Protein AF-A0A7S2CXY5-F1 (afdb_monomer_lite)

Structure (mmCIF, N/CA/C/O backbone):
data_AF-A0A7S2CXY5-F1
#
_entry.id   AF-A0A7S2CXY5-F1
#
loop_
_atom_site.group_PDB
_atom_site.id
_atom_site.type_symbol
_atom_site.label_atom_id
_atom_site.label_alt_id
_atom_site.label_comp_id
_atom_site.label_asym_id
_atom_site.label_entity_id
_atom_site.label_seq_id
_atom_site.pdbx_PDB_ins_code
_atom_site.Cartn_x
_atom_site.Cartn_y
_atom_site.Cartn_z
_atom_site.occupancy
_atom_site.B_iso_or_equiv
_atom_site.auth_seq_id
_atom_site.auth_comp_id
_atom_site.auth_asym_id
_atom_site.auth_atom_id
_atom_site.pdbx_PDB_model_num
ATOM 1 N N . ALA A 1 1 ? 38.833 3.316 -3.564 1.00 34.59 1 ALA A N 1
ATOM 2 C CA . ALA A 1 1 ? 38.186 2.364 -4.489 1.00 34.59 1 ALA A CA 1
ATOM 3 C C . ALA A 1 1 ? 36.702 2.288 -4.147 1.00 34.59 1 ALA A C 1
ATOM 5 O O . ALA A 1 1 ? 36.372 1.870 -3.043 1.00 34.59 1 ALA A O 1
ATOM 6 N N . MET A 1 2 ? 35.816 2.765 -5.028 1.00 36.59 2 MET A N 1
ATOM 7 C CA . MET A 1 2 ? 34.372 2.572 -4.855 1.00 36.59 2 MET A CA 1
ATOM 8 C C . MET A 1 2 ? 34.099 1.070 -4.948 1.00 36.59 2 MET A C 1
ATOM 10 O O . MET A 1 2 ? 34.377 0.461 -5.980 1.00 36.59 2 MET A O 1
ATOM 14 N N . LYS A 1 3 ? 33.617 0.454 -3.862 1.00 41.34 3 LYS A N 1
ATOM 15 C CA . LYS A 1 3 ? 33.073 -0.905 -3.930 1.00 41.34 3 LYS A CA 1
ATOM 16 C C . LYS A 1 3 ? 31.969 -0.875 -4.983 1.00 41.34 3 LYS A C 1
ATOM 18 O O . LYS A 1 3 ? 31.034 -0.094 -4.834 1.00 41.34 3 LYS A O 1
ATOM 23 N N . GLN A 1 4 ? 32.086 -1.693 -6.028 1.00 45.81 4 GLN A N 1
ATOM 24 C CA . GLN A 1 4 ? 30.951 -2.000 -6.891 1.00 45.81 4 GLN A CA 1
ATOM 25 C C . GLN A 1 4 ? 29.841 -2.517 -5.973 1.00 45.81 4 GLN A C 1
ATOM 27 O O . GLN A 1 4 ? 29.941 -3.616 -5.427 1.00 45.81 4 GLN A O 1
ATOM 32 N N . GLN A 1 5 ? 28.835 -1.683 -5.712 1.00 59.44 5 GLN A N 1
ATOM 33 C CA . GLN A 1 5 ? 27.616 -2.145 -5.069 1.00 59.44 5 GLN A CA 1
ATOM 34 C C . GLN A 1 5 ? 27.043 -3.220 -5.984 1.00 59.44 5 GLN A C 1
ATOM 36 O O . GLN A 1 5 ? 26.845 -2.980 -7.175 1.00 59.44 5 GLN A O 1
ATOM 41 N N . ALA A 1 6 ? 26.866 -4.425 -5.441 1.00 71.75 6 ALA A N 1
ATOM 42 C CA . ALA A 1 6 ? 26.258 -5.517 -6.179 1.00 71.75 6 ALA A CA 1
ATOM 43 C C . ALA A 1 6 ? 24.919 -5.028 -6.741 1.00 71.75 6 ALA A C 1
ATOM 45 O O . ALA A 1 6 ? 24.090 -4.509 -5.992 1.00 71.75 6 ALA A O 1
ATOM 46 N N . VAL A 1 7 ? 24.742 -5.149 -8.059 1.00 77.81 7 VAL A N 1
ATOM 47 C CA . V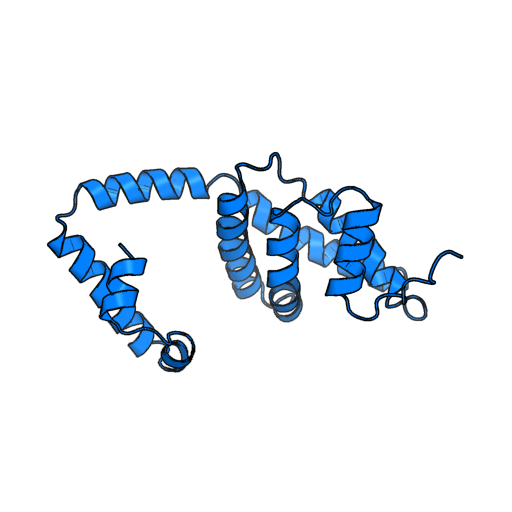AL A 1 7 ? 23.508 -4.730 -8.728 1.00 77.81 7 VAL A CA 1
ATOM 48 C C . VAL A 1 7 ? 22.342 -5.502 -8.098 1.00 77.81 7 VAL A C 1
ATOM 50 O O . VAL A 1 7 ? 22.412 -6.738 -8.052 1.00 77.81 7 VAL A O 1
ATOM 53 N N . PRO A 1 8 ? 21.299 -4.815 -7.592 1.00 89.00 8 PRO A N 1
ATOM 54 C CA . PRO A 1 8 ? 20.139 -5.474 -7.007 1.00 89.00 8 PRO A CA 1
ATOM 55 C C . PRO A 1 8 ? 19.505 -6.471 -7.983 1.00 89.00 8 PRO A C 1
ATOM 57 O O . PRO A 1 8 ? 19.441 -6.218 -9.183 1.00 89.00 8 PRO A O 1
ATOM 60 N N . LYS A 1 9 ? 19.030 -7.613 -7.474 1.00 89.31 9 LYS A N 1
ATOM 61 C CA . LYS A 1 9 ? 18.422 -8.675 -8.304 1.00 89.31 9 LYS A CA 1
ATOM 62 C C . LYS A 1 9 ? 16.953 -8.942 -7.995 1.00 89.31 9 LYS A C 1
ATOM 64 O O . LYS A 1 9 ? 16.301 -9.663 -8.740 1.00 89.31 9 LYS A O 1
ATOM 69 N N . THR A 1 10 ? 16.435 -8.383 -6.905 1.00 93.50 10 THR A N 1
ATOM 70 C CA . THR A 1 10 ? 15.021 -8.490 -6.540 1.00 93.50 10 THR A CA 1
ATOM 71 C C . THR A 1 10 ? 14.316 -7.167 -6.813 1.00 93.50 10 THR A C 1
ATOM 73 O O . THR A 1 10 ? 14.942 -6.104 -6.765 1.00 93.50 10 THR A O 1
ATOM 76 N N . TYR A 1 11 ? 13.003 -7.213 -7.069 1.00 94.25 11 TYR A N 1
ATOM 77 C CA . TYR A 1 11 ? 12.201 -5.995 -7.228 1.00 94.25 11 TYR A CA 1
ATOM 78 C C . TYR A 1 11 ? 12.308 -5.084 -6.003 1.00 94.25 11 TYR A C 1
ATOM 80 O O . TYR A 1 11 ? 12.544 -3.889 -6.151 1.00 94.25 11 TYR A O 1
ATOM 88 N N . ARG A 1 12 ? 12.219 -5.656 -4.796 1.00 94.44 12 ARG A N 1
ATOM 89 C CA . ARG A 1 12 ? 12.325 -4.912 -3.536 1.00 94.44 12 ARG A CA 1
ATOM 90 C C . ARG A 1 12 ? 13.643 -4.149 -3.431 1.00 94.44 12 ARG A C 1
ATOM 92 O O . ARG A 1 12 ? 13.621 -2.945 -3.182 1.00 94.44 12 ARG A O 1
ATOM 99 N N . ASP A 1 13 ? 14.763 -4.830 -3.649 1.00 94.12 13 ASP A N 1
ATOM 100 C CA . ASP A 1 13 ? 16.086 -4.219 -3.503 1.00 94.12 13 ASP A CA 1
ATOM 101 C C . ASP A 1 13 ? 16.328 -3.172 -4.598 1.00 94.12 13 ASP A C 1
ATOM 103 O O . ASP A 1 13 ? 16.853 -2.092 -4.326 1.00 94.12 13 ASP A O 1
ATOM 107 N N . MET A 1 14 ? 15.889 -3.450 -5.832 1.00 95.38 14 MET A N 1
ATOM 108 C CA . MET A 1 14 ? 16.013 -2.500 -6.938 1.00 95.38 14 MET A CA 1
ATOM 109 C C . MET A 1 14 ? 15.131 -1.266 -6.732 1.00 95.38 14 MET A C 1
ATOM 111 O O . MET A 1 14 ? 15.533 -0.148 -7.045 1.00 95.38 14 MET A O 1
ATOM 115 N N . PHE A 1 15 ? 13.920 -1.438 -6.202 1.00 95.88 15 PHE A N 1
ATOM 116 C CA . PHE A 1 15 ? 13.033 -0.334 -5.841 1.00 95.88 15 PHE A CA 1
ATOM 117 C C . PHE A 1 15 ? 13.654 0.553 -4.767 1.00 95.88 15 PHE A C 1
ATOM 119 O O . PHE A 1 15 ? 13.709 1.767 -4.934 1.00 95.88 15 PHE A O 1
ATOM 126 N N . GLN A 1 16 ? 14.172 -0.034 -3.689 1.00 94.50 16 GLN A N 1
ATOM 127 C CA . GLN A 1 16 ? 14.820 0.725 -2.617 1.00 94.50 16 GLN A CA 1
ATOM 128 C C . GLN A 1 16 ? 16.070 1.465 -3.104 1.00 94.50 16 GLN A C 1
ATOM 130 O O . GLN A 1 16 ? 16.298 2.612 -2.706 1.00 94.50 16 GLN A O 1
ATOM 135 N N . PHE A 1 17 ? 16.848 0.846 -3.995 1.00 93.50 17 PHE A N 1
ATOM 136 C CA . PHE A 1 17 ? 17.977 1.495 -4.653 1.00 93.50 17 PHE A CA 1
ATOM 137 C C . PHE A 1 17 ? 17.526 2.723 -5.459 1.00 93.50 17 PHE A C 1
ATOM 139 O O . PHE A 1 17 ? 17.996 3.828 -5.185 1.00 93.50 17 PHE A O 1
ATOM 146 N N . ASN A 1 18 ? 16.563 2.571 -6.376 1.00 94.56 18 ASN A N 1
ATOM 147 C CA . ASN A 1 18 ? 16.063 3.685 -7.191 1.00 94.56 18 ASN A CA 1
ATOM 148 C C . ASN A 1 18 ? 15.387 4.774 -6.352 1.00 94.56 18 ASN A C 1
ATOM 150 O O . ASN A 1 18 ? 15.649 5.954 -6.568 1.00 94.56 18 ASN A O 1
ATOM 154 N N . ALA A 1 19 ? 14.602 4.404 -5.339 1.00 94.44 19 ALA A N 1
ATOM 155 C CA . ALA A 1 19 ? 14.012 5.359 -4.407 1.00 94.44 19 ALA A CA 1
ATOM 156 C C . ALA A 1 19 ? 15.089 6.159 -3.666 1.00 94.44 19 ALA A C 1
ATOM 158 O O . ALA A 1 19 ? 14.952 7.365 -3.493 1.00 94.44 19 ALA A O 1
ATOM 159 N N . THR A 1 20 ? 16.190 5.526 -3.259 1.00 93.56 20 THR A N 1
ATOM 160 C CA . THR A 1 20 ? 17.308 6.231 -2.615 1.00 93.56 20 THR A CA 1
ATOM 161 C C . THR A 1 20 ? 17.997 7.189 -3.586 1.00 93.56 20 THR A C 1
ATOM 163 O O . THR A 1 20 ? 18.220 8.345 -3.232 1.00 93.56 20 THR A O 1
ATOM 166 N N . VAL A 1 21 ? 18.275 6.744 -4.816 1.00 91.62 21 VAL A N 1
ATOM 167 C CA . VAL A 1 21 ? 18.896 7.565 -5.873 1.00 91.62 21 VAL A CA 1
ATOM 168 C C . VAL A 1 21 ? 18.031 8.776 -6.238 1.00 91.62 21 VAL A C 1
ATOM 170 O O . VAL A 1 21 ? 18.560 9.866 -6.425 1.00 91.62 21 VAL A O 1
ATOM 173 N N . MET A 1 22 ? 16.707 8.614 -6.283 1.00 90.88 22 MET A N 1
ATOM 174 C CA . MET A 1 22 ? 15.753 9.691 -6.577 1.00 90.88 22 MET A CA 1
ATOM 175 C C . MET A 1 22 ? 15.442 10.595 -5.366 1.00 90.88 22 MET A C 1
ATOM 177 O O . MET A 1 22 ? 14.651 11.525 -5.484 1.00 90.88 22 MET A O 1
ATOM 181 N N . GLY A 1 23 ? 16.048 10.353 -4.196 1.00 90.69 23 GLY A N 1
ATOM 182 C CA . GLY A 1 23 ? 15.831 11.158 -2.984 1.00 90.69 23 GLY A CA 1
ATOM 183 C C . GLY A 1 23 ? 14.573 10.795 -2.182 1.00 90.69 23 GLY A C 1
ATOM 184 O O . GLY A 1 23 ? 14.194 11.505 -1.253 1.00 90.69 23 GLY A O 1
ATOM 185 N N . PHE A 1 24 ? 13.933 9.670 -2.493 1.00 90.75 24 PHE A N 1
ATOM 186 C CA . PHE A 1 24 ? 12.697 9.186 -1.876 1.00 90.75 24 PHE A CA 1
ATOM 187 C C . PHE A 1 24 ? 12.902 8.108 -0.801 1.00 90.75 24 PHE A C 1
ATOM 189 O O . PHE A 1 24 ? 11.938 7.680 -0.171 1.00 90.75 24 PHE A O 1
ATOM 196 N N . GLY A 1 25 ? 14.139 7.677 -0.537 1.00 82.94 25 GLY A N 1
ATOM 197 C CA . GLY A 1 25 ? 14.439 6.541 0.352 1.00 82.94 25 GLY A CA 1
ATOM 198 C C . GLY A 1 25 ? 13.938 6.661 1.803 1.00 82.94 25 GLY A C 1
ATOM 199 O O . GLY A 1 25 ? 13.899 5.665 2.519 1.00 82.94 25 GLY A O 1
ATOM 200 N N . LYS A 1 26 ? 13.532 7.859 2.248 1.00 86.69 26 LYS A N 1
ATOM 201 C CA . LYS A 1 26 ? 12.962 8.103 3.587 1.00 86.69 26 LYS A CA 1
ATOM 202 C C . LYS A 1 26 ? 11.428 8.132 3.621 1.00 86.69 26 LYS A C 1
ATOM 204 O O . LYS A 1 26 ? 10.863 8.257 4.703 1.00 86.69 26 LYS A O 1
ATOM 209 N N . ARG A 1 27 ? 10.746 8.031 2.475 1.00 89.69 27 ARG A N 1
ATOM 210 C CA . ARG A 1 27 ? 9.280 8.114 2.390 1.00 89.69 27 ARG A CA 1
ATOM 211 C C . ARG A 1 27 ? 8.653 6.800 2.856 1.00 89.69 27 ARG A C 1
ATOM 213 O O . ARG A 1 27 ? 8.610 5.833 2.096 1.00 89.69 27 ARG A O 1
ATOM 220 N N . LEU A 1 28 ? 8.154 6.747 4.095 1.00 91.44 28 LEU A N 1
ATOM 221 C CA . LEU A 1 28 ? 7.598 5.501 4.640 1.00 91.44 28 LEU A CA 1
ATOM 222 C C . LEU A 1 28 ? 6.378 4.997 3.868 1.00 91.44 28 LEU A C 1
ATOM 224 O O . LEU A 1 28 ? 6.251 3.791 3.681 1.00 91.44 28 LEU A O 1
ATOM 228 N N . TRP A 1 29 ? 5.537 5.889 3.341 1.00 92.81 29 TRP A N 1
ATOM 229 C CA . TRP A 1 29 ? 4.377 5.480 2.548 1.00 92.81 29 TRP A CA 1
ATOM 230 C C . TRP A 1 29 ? 4.780 4.647 1.318 1.00 92.81 29 TRP A C 1
ATOM 232 O O . TRP A 1 29 ? 4.102 3.680 0.990 1.00 92.81 29 TRP A O 1
ATOM 242 N N . MET A 1 30 ? 5.927 4.934 0.683 1.00 94.00 30 MET A N 1
ATOM 243 C CA . MET A 1 30 ? 6.422 4.135 -0.448 1.00 94.00 30 MET A CA 1
ATOM 244 C C . MET A 1 30 ? 6.813 2.722 -0.018 1.00 94.00 30 MET A C 1
ATOM 246 O O . MET A 1 30 ? 6.679 1.780 -0.798 1.00 94.00 30 MET A O 1
ATOM 250 N N . ARG A 1 31 ? 7.275 2.551 1.225 1.00 92.81 31 ARG A N 1
ATOM 251 C CA . ARG A 1 31 ? 7.550 1.230 1.794 1.00 92.81 31 ARG A CA 1
ATOM 252 C C . ARG A 1 31 ? 6.258 0.448 2.014 1.00 92.81 31 ARG A C 1
ATOM 254 O O . ARG A 1 31 ? 6.245 -0.739 1.716 1.00 92.81 31 ARG A O 1
ATOM 261 N N . GLU A 1 32 ? 5.187 1.096 2.465 1.00 94.31 32 GLU A N 1
ATOM 262 C CA . GLU A 1 32 ? 3.877 0.446 2.620 1.00 94.31 32 GLU A CA 1
ATOM 263 C C . GLU A 1 32 ? 3.320 -0.038 1.274 1.00 94.31 32 GLU A C 1
ATOM 265 O O . GLU A 1 32 ? 2.853 -1.177 1.164 1.00 94.31 32 GLU A O 1
ATOM 270 N N . VAL A 1 33 ? 3.463 0.776 0.220 1.00 95.06 33 VAL A N 1
ATOM 271 C CA . VAL A 1 33 ? 3.127 0.356 -1.150 1.00 95.06 33 VAL A CA 1
ATOM 272 C C . VAL A 1 33 ? 4.013 -0.819 -1.575 1.00 95.06 33 VAL A C 1
ATOM 274 O O . VAL A 1 33 ? 3.504 -1.815 -2.073 1.00 95.06 33 VAL A O 1
ATOM 277 N N . LEU A 1 34 ? 5.328 -0.759 -1.332 1.00 95.00 34 LEU A N 1
ATOM 278 C CA . LEU A 1 34 ? 6.269 -1.828 -1.689 1.00 95.00 34 LEU A CA 1
ATOM 279 C C . LEU A 1 34 ? 5.982 -3.159 -0.980 1.00 95.00 34 LEU A C 1
ATOM 281 O O . LEU A 1 34 ? 6.177 -4.216 -1.575 1.00 95.00 34 LEU A O 1
ATOM 285 N N . VAL A 1 35 ? 5.538 -3.121 0.278 1.00 92.94 35 VAL A N 1
ATOM 286 C CA . VAL A 1 35 ? 5.127 -4.316 1.030 1.00 92.94 35 VAL A CA 1
ATOM 287 C C . VAL A 1 35 ? 3.886 -4.951 0.406 1.00 92.94 35 VAL A C 1
ATOM 289 O O . VAL A 1 35 ? 3.821 -6.171 0.332 1.00 92.94 35 VAL A O 1
ATOM 292 N N . SER A 1 36 ? 2.948 -4.134 -0.072 1.00 93.06 36 SER A N 1
ATOM 293 C CA . SER A 1 36 ? 1.654 -4.586 -0.610 1.00 93.06 36 SER A CA 1
ATOM 294 C C . SER A 1 36 ? 1.694 -4.859 -2.123 1.00 93.06 36 SER A C 1
ATOM 296 O O . SER A 1 36 ? 0.735 -5.360 -2.701 1.00 93.06 36 SER A O 1
ATOM 298 N N . PHE A 1 37 ? 2.802 -4.524 -2.791 1.00 94.62 37 PHE A N 1
ATOM 299 C CA . PHE A 1 37 ? 2.902 -4.523 -4.252 1.00 94.62 37 PHE A CA 1
ATOM 300 C C . PHE A 1 37 ? 2.701 -5.902 -4.881 1.00 94.62 37 PHE A C 1
ATOM 302 O O . PHE A 1 37 ? 1.986 -6.029 -5.869 1.00 94.62 37 PHE A O 1
ATOM 309 N N . ASP A 1 38 ? 3.312 -6.931 -4.300 1.00 94.06 38 ASP A N 1
ATOM 310 C CA . ASP A 1 38 ? 3.219 -8.312 -4.786 1.00 94.06 38 ASP A CA 1
ATOM 311 C C . ASP A 1 38 ? 1.771 -8.832 -4.734 1.00 94.06 38 ASP A C 1
ATOM 313 O O . ASP A 1 38 ? 1.279 -9.408 -5.706 1.00 94.06 38 ASP A O 1
ATOM 317 N N . ASP A 1 39 ? 1.048 -8.534 -3.651 1.00 93.00 39 ASP A N 1
ATOM 318 C CA . ASP A 1 39 ? -0.360 -8.908 -3.498 1.00 93.00 39 ASP A CA 1
ATOM 319 C C . ASP A 1 39 ? -1.266 -8.134 -4.465 1.00 93.00 39 ASP A C 1
ATOM 321 O O . ASP A 1 39 ? -2.160 -8.725 -5.074 1.00 93.00 39 ASP A O 1
ATOM 325 N N . MET A 1 40 ? -0.995 -6.847 -4.709 1.00 94.56 40 MET A N 1
ATOM 326 C CA . MET A 1 40 ? -1.697 -6.085 -5.749 1.00 94.56 40 MET A CA 1
ATOM 327 C C . MET A 1 40 ? -1.466 -6.697 -7.138 1.00 94.56 40 MET A C 1
ATOM 329 O O . MET A 1 40 ? -2.420 -6.942 -7.873 1.00 94.56 40 MET A O 1
ATOM 333 N N . VAL A 1 41 ? -0.219 -7.010 -7.502 1.00 94.44 41 VAL A N 1
ATOM 334 C CA . VAL A 1 41 ? 0.106 -7.603 -8.812 1.00 94.44 41 VAL A CA 1
ATOM 335 C C . VAL A 1 41 ? -0.583 -8.956 -9.002 1.00 94.44 41 VAL A C 1
ATOM 337 O O . VAL A 1 41 ? -1.186 -9.183 -10.052 1.00 94.44 41 VAL A O 1
ATOM 340 N N . ARG A 1 42 ? -0.573 -9.832 -7.987 1.00 94.44 42 ARG A N 1
ATOM 341 C CA . ARG A 1 42 ? -1.283 -11.127 -8.032 1.00 94.44 42 ARG A CA 1
ATOM 342 C C . ARG A 1 42 ? -2.784 -10.978 -8.268 1.00 94.44 42 ARG A C 1
ATOM 344 O O . ARG A 1 42 ? -3.392 -11.854 -8.877 1.00 94.44 42 ARG A O 1
ATOM 351 N N . ASN A 1 43 ? -3.364 -9.873 -7.811 1.00 93.88 43 ASN A N 1
ATOM 352 C CA . ASN A 1 43 ? -4.792 -9.596 -7.897 1.00 93.88 43 ASN A CA 1
ATOM 353 C C . ASN A 1 43 ? -5.165 -8.614 -9.020 1.00 93.88 43 ASN A C 1
ATOM 355 O O . ASN A 1 43 ? -6.318 -8.201 -9.097 1.00 93.88 43 ASN A O 1
ATOM 359 N N . ALA A 1 44 ? -4.248 -8.278 -9.936 1.00 91.25 44 ALA A N 1
ATOM 360 C CA . ALA A 1 44 ? -4.495 -7.318 -11.020 1.00 91.25 44 ALA A CA 1
ATOM 361 C C . ALA A 1 44 ? -5.701 -7.670 -11.913 1.00 91.25 44 ALA A C 1
ATOM 363 O O . ALA A 1 44 ? -6.350 -6.779 -12.455 1.00 91.25 44 ALA A O 1
ATOM 364 N N . GLY A 1 45 ? -6.015 -8.963 -12.054 1.00 91.12 45 GLY A N 1
ATOM 365 C CA . GLY A 1 45 ? -7.177 -9.449 -12.807 1.00 91.12 45 GLY A CA 1
ATOM 366 C C . GLY A 1 45 ? -8.488 -9.520 -12.011 1.00 91.12 45 GLY A C 1
ATOM 367 O O . GLY A 1 45 ? -9.530 -9.803 -12.595 1.00 91.12 45 GLY A O 1
ATOM 368 N N . ASN A 1 46 ? -8.461 -9.286 -10.697 1.00 93.75 46 ASN A N 1
ATOM 369 C CA . ASN A 1 46 ? -9.627 -9.348 -9.818 1.00 93.75 46 ASN A CA 1
ATOM 370 C C . ASN A 1 46 ? -9.868 -7.968 -9.197 1.00 93.75 46 ASN A C 1
ATOM 372 O O . ASN A 1 46 ? -9.269 -7.620 -8.182 1.00 93.75 46 ASN A O 1
ATOM 376 N N . SER A 1 47 ? -10.760 -7.186 -9.805 1.00 89.19 47 SER A N 1
ATOM 377 C CA . SER A 1 47 ? -11.025 -5.802 -9.395 1.00 89.19 47 SER A CA 1
ATOM 378 C C . SER A 1 47 ? -11.524 -5.680 -7.955 1.00 89.19 47 SER A C 1
ATOM 380 O O . SER A 1 47 ? -11.101 -4.767 -7.254 1.00 89.19 47 SER A O 1
ATOM 382 N N . ALA A 1 48 ? -12.374 -6.605 -7.496 1.00 91.69 48 ALA A N 1
ATOM 383 C CA . ALA A 1 48 ? -12.870 -6.605 -6.122 1.00 91.69 48 ALA A CA 1
ATOM 384 C C . ALA A 1 48 ? -11.724 -6.826 -5.130 1.00 91.69 48 ALA A C 1
ATOM 386 O O . ALA A 1 48 ? -11.570 -6.065 -4.180 1.00 91.69 48 ALA A O 1
ATOM 387 N N . ARG A 1 49 ? -10.862 -7.814 -5.396 1.00 93.06 49 ARG A N 1
ATOM 388 C CA . ARG A 1 49 ? -9.720 -8.080 -4.521 1.00 93.06 49 ARG A CA 1
ATOM 389 C C . ARG A 1 49 ? -8.671 -6.969 -4.578 1.00 93.06 49 ARG A C 1
ATOM 391 O O . ARG A 1 49 ? -8.147 -6.583 -3.544 1.00 93.06 49 ARG A O 1
ATOM 398 N N . MET A 1 50 ? -8.395 -6.422 -5.760 1.00 90.94 50 MET A N 1
ATOM 399 C CA . MET A 1 50 ? -7.515 -5.261 -5.923 1.00 90.94 50 MET A CA 1
ATOM 400 C C . MET A 1 50 ? -8.013 -4.058 -5.115 1.00 90.94 50 MET A C 1
ATOM 402 O O . MET A 1 50 ? -7.211 -3.350 -4.506 1.00 90.94 50 MET A O 1
ATOM 406 N N . GLN A 1 51 ? -9.330 -3.839 -5.092 1.00 91.81 51 GLN A N 1
ATOM 407 C CA . GLN A 1 51 ? -9.929 -2.777 -4.298 1.00 91.81 51 GLN A CA 1
ATOM 408 C C . GLN A 1 51 ? -9.665 -2.994 -2.805 1.00 91.81 51 GLN A C 1
ATOM 410 O O . GLN A 1 51 ? -9.171 -2.081 -2.158 1.00 91.81 51 GLN A O 1
ATOM 415 N N . GLU A 1 52 ? -9.875 -4.206 -2.284 1.00 92.56 52 GLU A N 1
ATOM 416 C CA . GLU A 1 52 ? -9.556 -4.534 -0.885 1.00 92.56 52 GLU A CA 1
ATOM 417 C C . GLU A 1 52 ? -8.074 -4.289 -0.545 1.00 92.56 52 GLU A C 1
ATOM 419 O O . GLU A 1 52 ? -7.767 -3.725 0.506 1.00 92.56 52 GLU A O 1
ATOM 424 N N . GLU A 1 53 ? -7.143 -4.666 -1.432 1.00 93.56 53 GLU A N 1
ATOM 425 C CA . GLU A 1 53 ? -5.711 -4.393 -1.227 1.00 93.56 53 GLU A CA 1
ATOM 426 C C . GLU A 1 53 ? -5.430 -2.880 -1.168 1.00 93.56 53 GLU A C 1
ATOM 428 O O . GLU A 1 53 ? -4.666 -2.414 -0.317 1.00 93.56 53 GLU A O 1
ATOM 433 N N . CYS A 1 54 ? -6.082 -2.090 -2.029 1.00 93.81 54 CYS A N 1
ATOM 434 C CA . CYS A 1 54 ? -5.973 -0.631 -2.020 1.00 93.81 54 CYS A CA 1
ATOM 435 C C . CYS A 1 54 ? -6.607 -0.007 -0.766 1.00 93.81 54 CYS A C 1
ATOM 437 O O . CYS A 1 54 ? -6.046 0.941 -0.212 1.00 93.81 54 CYS A O 1
ATOM 439 N N . ASP A 1 55 ? -7.728 -0.548 -0.283 1.00 91.94 55 ASP A N 1
ATOM 440 C CA . ASP A 1 55 ? -8.396 -0.109 0.943 1.00 91.94 55 ASP A CA 1
ATOM 441 C C . ASP A 1 55 ? -7.462 -0.292 2.147 1.00 91.94 55 ASP A C 1
ATOM 443 O O . ASP A 1 55 ? -7.201 0.658 2.890 1.00 91.94 55 ASP A O 1
ATOM 447 N N . VAL A 1 56 ? -6.870 -1.481 2.301 1.00 91.88 56 VAL A N 1
ATOM 448 C CA . VAL A 1 56 ? -5.911 -1.775 3.378 1.00 91.88 56 VAL A CA 1
ATOM 449 C C . VAL A 1 56 ? -4.656 -0.910 3.254 1.00 91.88 56 VAL A C 1
ATOM 451 O O . VAL A 1 56 ? -4.173 -0.363 4.251 1.00 91.88 56 VAL A O 1
ATOM 454 N N . LEU A 1 57 ? -4.129 -0.739 2.040 1.00 93.69 57 LEU A N 1
ATOM 455 C CA . LEU A 1 57 ? -2.974 0.119 1.786 1.00 93.69 57 LEU A CA 1
ATOM 456 C C . LEU A 1 57 ? -3.259 1.580 2.163 1.00 93.69 57 LEU A C 1
ATOM 458 O O . LEU A 1 57 ? -2.402 2.229 2.764 1.00 93.69 57 LEU A O 1
ATOM 462 N N . SER A 1 58 ? -4.460 2.091 1.883 1.00 92.69 58 SER A N 1
ATOM 463 C CA . SER A 1 58 ? -4.847 3.461 2.237 1.00 92.69 58 SER A CA 1
ATOM 464 C C . SER A 1 58 ? -4.784 3.713 3.749 1.00 92.69 58 SER A C 1
ATOM 466 O O . SER A 1 58 ? -4.300 4.763 4.178 1.00 92.69 58 SER A O 1
ATOM 468 N N . LEU A 1 59 ? -5.177 2.723 4.560 1.00 91.75 59 LEU A N 1
ATOM 469 C CA . LEU A 1 59 ? -5.098 2.780 6.021 1.00 91.75 59 LEU A CA 1
ATOM 470 C C . LEU A 1 59 ? -3.638 2.797 6.498 1.00 91.75 59 LEU A C 1
ATOM 472 O O . LEU A 1 59 ? -3.269 3.602 7.353 1.00 91.75 59 LEU A O 1
ATOM 476 N N . ARG A 1 60 ? -2.775 1.962 5.904 1.00 91.56 60 ARG A N 1
ATOM 477 C CA . ARG A 1 60 ? -1.332 1.937 6.216 1.00 91.56 60 ARG A CA 1
ATOM 478 C C . ARG A 1 60 ? -0.643 3.254 5.858 1.00 91.56 60 ARG A C 1
ATOM 480 O O . ARG A 1 60 ? 0.153 3.774 6.640 1.00 91.56 60 ARG A O 1
ATOM 487 N N . ILE A 1 61 ? -0.983 3.823 4.700 1.00 91.75 61 ILE A N 1
ATOM 488 C CA . ILE A 1 61 ? -0.482 5.129 4.259 1.00 91.75 61 ILE A CA 1
ATOM 489 C C . ILE A 1 61 ? -0.956 6.238 5.205 1.00 91.75 61 ILE A C 1
ATOM 491 O O . ILE A 1 61 ? -0.157 7.103 5.560 1.00 91.75 61 ILE A O 1
ATOM 495 N N . ALA A 1 62 ? -2.211 6.202 5.666 1.00 89.56 62 ALA A N 1
ATOM 496 C CA . ALA A 1 62 ? -2.720 7.162 6.644 1.00 89.56 62 ALA A CA 1
ATOM 497 C C . ALA A 1 62 ? -1.941 7.112 7.970 1.00 89.56 62 ALA A C 1
ATOM 499 O O . ALA A 1 62 ? -1.636 8.159 8.538 1.00 89.56 62 ALA A O 1
ATOM 500 N N . GLY A 1 63 ? -1.506 5.926 8.408 1.00 86.12 63 GLY A N 1
ATOM 501 C CA . GLY A 1 63 ? -0.593 5.778 9.550 1.00 86.12 63 GLY A CA 1
ATOM 502 C C . GLY A 1 63 ? 0.771 6.462 9.361 1.00 86.12 63 GLY A C 1
ATOM 503 O O . GLY A 1 63 ? 1.458 6.761 10.335 1.00 86.12 63 GLY A O 1
ATOM 504 N N . CYS A 1 64 ? 1.159 6.768 8.120 1.00 85.88 64 CYS A N 1
ATOM 505 C CA . CYS A 1 64 ? 2.388 7.488 7.781 1.00 85.88 64 CYS A CA 1
ATOM 506 C C . CYS A 1 64 ? 2.176 9.002 7.563 1.00 85.88 64 CYS A C 1
ATOM 508 O O . CYS A 1 64 ? 3.132 9.696 7.205 1.00 85.88 64 CYS A O 1
ATOM 510 N N . ALA A 1 65 ? 0.961 9.532 7.767 1.00 69.88 65 ALA A N 1
ATOM 511 C CA . ALA A 1 65 ? 0.562 10.886 7.358 1.00 69.88 65 ALA A CA 1
ATOM 512 C C . ALA A 1 65 ? 1.413 12.027 7.951 1.00 69.88 65 ALA A C 1
ATOM 514 O O . ALA A 1 65 ? 1.505 13.100 7.360 1.00 69.88 65 ALA A O 1
ATOM 515 N N . ALA A 1 66 ? 2.093 11.800 9.078 1.00 72.19 66 ALA A N 1
ATOM 516 C CA . ALA A 1 66 ? 2.976 12.789 9.700 1.00 72.19 66 ALA A CA 1
ATOM 517 C C . ALA A 1 66 ? 4.241 13.123 8.875 1.00 72.19 66 ALA A C 1
ATOM 519 O O . ALA A 1 66 ? 4.968 14.051 9.221 1.00 72.19 66 ALA A O 1
ATOM 520 N N . GLN A 1 67 ? 4.537 12.379 7.803 1.00 73.50 67 GLN A N 1
ATOM 521 C CA . GLN A 1 67 ? 5.791 12.505 7.045 1.00 73.50 67 GLN A CA 1
ATOM 522 C C . GLN A 1 67 ? 5.705 13.367 5.784 1.00 73.50 67 GLN A C 1
ATOM 524 O O . GLN A 1 67 ? 6.670 13.444 5.023 1.00 73.50 67 GLN A O 1
ATOM 529 N N . GLY A 1 68 ? 4.571 14.032 5.577 1.00 78.19 68 GLY A N 1
ATOM 530 C CA . GLY A 1 68 ? 4.358 14.932 4.453 1.00 78.19 68 GLY A CA 1
ATOM 531 C C . GLY A 1 68 ? 3.457 14.345 3.366 1.00 78.19 68 GLY A C 1
ATOM 532 O O . GLY A 1 68 ? 2.838 13.295 3.554 1.00 78.19 68 GLY A O 1
ATOM 533 N N . PRO A 1 69 ? 3.333 15.054 2.232 1.00 84.50 69 PRO A N 1
ATOM 534 C CA . PRO A 1 69 ? 2.367 14.713 1.203 1.00 84.50 69 PRO A CA 1
ATOM 535 C C . PRO A 1 69 ? 2.717 13.391 0.516 1.00 84.50 69 PRO A C 1
ATOM 537 O O . PRO A 1 69 ? 3.872 13.108 0.190 1.00 84.50 69 PRO A O 1
ATOM 540 N N . VAL A 1 70 ? 1.683 12.600 0.252 1.00 90.88 70 VAL A N 1
ATOM 541 C CA . VAL A 1 70 ? 1.778 11.383 -0.554 1.00 90.88 70 VAL A CA 1
ATOM 542 C C . VAL A 1 70 ? 1.689 11.779 -2.023 1.00 90.88 70 VAL A C 1
ATOM 544 O O . VAL A 1 70 ? 0.703 12.377 -2.448 1.00 90.88 70 VAL A O 1
ATOM 547 N N . VAL A 1 71 ? 2.723 11.447 -2.795 1.00 92.75 71 VAL A N 1
ATOM 548 C CA . VAL A 1 71 ? 2.826 11.792 -4.218 1.00 92.75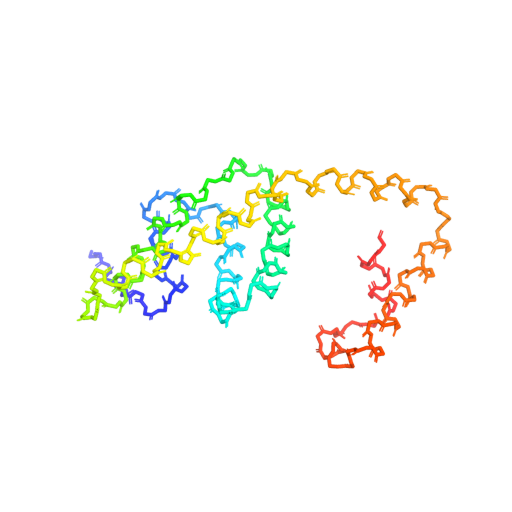 71 VAL A CA 1
ATOM 549 C C . VAL A 1 71 ? 2.983 10.502 -5.016 1.00 92.75 71 VAL A C 1
ATOM 551 O O . VAL A 1 71 ? 4.085 10.001 -5.221 1.00 92.75 71 VAL A O 1
ATOM 554 N N . LEU A 1 72 ? 1.859 9.930 -5.448 1.00 94.31 72 LEU A N 1
ATOM 555 C CA . LEU A 1 72 ? 1.802 8.593 -6.057 1.00 94.31 72 LEU A CA 1
ATOM 556 C C . LEU A 1 72 ? 2.652 8.465 -7.337 1.00 94.31 72 LEU A C 1
ATOM 558 O O . LEU A 1 72 ? 3.226 7.405 -7.594 1.00 94.31 72 LEU A O 1
ATOM 562 N N . SER A 1 73 ? 2.828 9.555 -8.088 1.00 95.00 73 SER A N 1
ATOM 563 C CA . SER A 1 73 ? 3.681 9.593 -9.285 1.00 95.00 73 SER A CA 1
ATOM 564 C C . SER A 1 73 ? 5.167 9.321 -9.002 1.00 95.00 73 SER A C 1
ATOM 566 O O . SER A 1 73 ? 5.889 8.830 -9.876 1.00 95.00 73 SER A O 1
ATOM 568 N N . GLU A 1 74 ? 5.644 9.563 -7.780 1.00 94.88 74 GLU A N 1
ATOM 569 C CA . GLU A 1 74 ? 7.016 9.229 -7.384 1.00 94.88 74 GLU A CA 1
ATOM 570 C C . GLU A 1 74 ? 7.213 7.720 -7.255 1.00 94.88 74 GLU A C 1
ATOM 572 O O . GLU A 1 74 ? 8.229 7.184 -7.706 1.00 94.88 74 GLU A O 1
ATOM 577 N N . TYR A 1 75 ? 6.218 7.019 -6.698 1.00 95.81 75 TYR A N 1
ATOM 578 C CA . TYR A 1 75 ? 6.241 5.560 -6.640 1.00 95.81 75 TYR A CA 1
ATOM 579 C C . TYR A 1 75 ? 6.227 4.968 -8.040 1.00 95.81 75 TYR A C 1
ATOM 581 O O . TYR A 1 75 ? 7.056 4.110 -8.336 1.00 95.81 75 TYR A O 1
ATOM 589 N N . ARG A 1 76 ? 5.364 5.481 -8.923 1.00 96.81 76 ARG A N 1
ATOM 590 C CA . ARG A 1 76 ? 5.320 5.086 -10.336 1.00 96.81 76 ARG A CA 1
ATOM 591 C C . ARG A 1 76 ? 6.687 5.195 -11.007 1.00 96.81 76 ARG A C 1
ATOM 593 O O . ARG A 1 76 ? 7.133 4.257 -11.663 1.00 96.81 76 ARG A O 1
ATOM 600 N N . SER A 1 77 ? 7.365 6.324 -10.803 1.00 95.69 77 SER A N 1
ATOM 601 C CA . SER A 1 77 ? 8.681 6.594 -11.390 1.00 95.69 77 SER A CA 1
ATOM 602 C C . SER A 1 77 ? 9.731 5.588 -10.911 1.00 95.69 77 SER A C 1
ATOM 604 O O . SER A 1 77 ? 10.475 5.031 -11.720 1.00 95.69 77 SER A O 1
ATOM 606 N N . CYS A 1 78 ? 9.754 5.291 -9.608 1.00 96.38 78 CYS A N 1
ATOM 607 C CA . CYS A 1 78 ? 10.632 4.264 -9.043 1.00 96.38 78 CYS A CA 1
ATOM 608 C C . CYS A 1 78 ? 10.286 2.858 -9.539 1.00 96.38 78 CYS A C 1
ATOM 610 O O . CYS A 1 78 ? 11.183 2.111 -9.919 1.00 96.38 78 CYS A O 1
ATOM 612 N N . MET A 1 79 ? 8.999 2.507 -9.574 1.00 96.94 79 MET A N 1
ATOM 613 C CA . MET A 1 79 ? 8.503 1.210 -10.034 1.00 96.94 79 MET A CA 1
ATOM 614 C C . MET A 1 79 ? 8.968 0.928 -11.466 1.00 96.94 79 MET A C 1
ATOM 616 O O . MET A 1 79 ? 9.598 -0.100 -11.714 1.00 96.94 79 MET A O 1
ATOM 620 N N . LEU A 1 80 ? 8.709 1.851 -12.398 1.00 96.88 80 LEU A N 1
ATOM 621 C CA . LEU A 1 80 ? 9.083 1.688 -13.805 1.00 96.88 80 LEU A CA 1
ATOM 622 C C . LEU A 1 80 ? 10.602 1.608 -13.983 1.00 96.88 80 LEU A C 1
ATOM 624 O O . LEU A 1 80 ? 11.086 0.726 -14.692 1.00 96.88 80 LEU A O 1
ATOM 628 N N . ALA A 1 81 ? 11.365 2.463 -13.293 1.00 95.69 81 ALA A N 1
ATOM 629 C CA . ALA A 1 81 ? 12.825 2.408 -13.326 1.00 95.69 81 ALA A CA 1
ATOM 630 C C . ALA A 1 81 ? 13.359 1.047 -12.845 1.00 95.69 81 ALA A C 1
ATOM 632 O O . ALA A 1 81 ? 14.217 0.450 -13.499 1.00 95.69 81 ALA A O 1
ATOM 633 N N . SER A 1 82 ? 12.816 0.522 -11.744 1.00 95.81 82 SER A N 1
ATOM 634 C CA . SER A 1 82 ? 13.236 -0.758 -11.171 1.00 95.81 82 SER A CA 1
ATOM 635 C C . SER A 1 82 ? 12.870 -1.949 -12.043 1.00 95.81 82 SER A C 1
ATOM 637 O O . SER A 1 82 ? 13.707 -2.826 -12.253 1.00 95.81 82 SER A O 1
ATOM 639 N N . LEU A 1 83 ? 11.653 -1.982 -12.587 1.00 95.50 83 LEU A N 1
ATOM 640 C CA . LEU A 1 83 ? 11.216 -3.055 -13.480 1.00 95.50 83 LEU A CA 1
ATOM 641 C C . LEU A 1 83 ? 12.038 -3.071 -14.768 1.00 95.50 83 LEU A C 1
ATOM 643 O O . LEU A 1 83 ? 12.536 -4.123 -15.165 1.00 95.50 83 LEU A O 1
ATOM 647 N N . ARG A 1 84 ? 12.266 -1.901 -15.374 1.00 94.56 84 ARG A N 1
ATOM 648 C CA . ARG A 1 84 ? 13.084 -1.769 -16.583 1.00 94.56 84 ARG A CA 1
ATOM 649 C C . ARG A 1 84 ? 14.519 -2.243 -16.366 1.00 94.56 84 ARG A C 1
ATOM 651 O O . ARG A 1 84 ? 15.084 -2.891 -17.242 1.00 94.56 84 ARG A O 1
ATOM 658 N N . GLN A 1 85 ? 15.110 -1.947 -15.207 1.00 93.69 85 GLN A N 1
ATOM 659 C CA . GLN A 1 85 ? 16.464 -2.394 -14.866 1.00 93.69 85 GLN A CA 1
ATOM 660 C C . GLN A 1 85 ? 16.556 -3.899 -14.584 1.00 93.69 85 GLN A C 1
ATOM 662 O O . GLN A 1 85 ? 17.592 -4.504 -14.846 1.00 93.69 85 GLN A O 1
ATOM 667 N N . LEU A 1 86 ? 15.499 -4.523 -14.068 1.00 93.81 86 LEU A N 1
ATOM 668 C CA . LEU A 1 86 ? 15.484 -5.969 -13.824 1.00 93.81 86 LEU A CA 1
ATOM 669 C C . LEU A 1 86 ? 15.167 -6.771 -15.089 1.00 93.81 86 LEU A C 1
ATOM 671 O O . LEU A 1 86 ? 15.694 -7.865 -15.271 1.00 93.81 86 LEU A O 1
ATOM 675 N N . LEU A 1 87 ? 14.344 -6.214 -15.977 1.00 91.00 87 LEU A N 1
ATOM 676 C CA . LEU A 1 87 ? 13.841 -6.874 -17.181 1.00 91.00 87 LEU A CA 1
ATOM 677 C C . LEU A 1 87 ? 14.524 -6.380 -18.463 1.00 91.00 87 LEU A C 1
ATOM 679 O O . LEU A 1 87 ? 13.978 -6.570 -19.542 1.00 91.00 87 LEU A O 1
ATOM 683 N N . MET A 1 88 ? 15.705 -5.750 -18.381 1.00 84.75 88 MET A N 1
ATOM 684 C CA . MET A 1 88 ? 16.347 -5.010 -19.489 1.00 84.75 88 MET A CA 1
ATOM 685 C C . MET A 1 88 ? 16.314 -5.709 -20.859 1.00 84.75 88 MET A C 1
ATOM 687 O O . MET A 1 88 ? 16.199 -5.036 -21.877 1.00 84.75 88 MET A O 1
ATOM 691 N N . ARG A 1 89 ? 16.444 -7.041 -20.898 1.00 86.94 89 ARG A N 1
ATOM 692 C CA . ARG A 1 89 ? 16.462 -7.831 -22.143 1.00 86.94 89 ARG A CA 1
ATOM 693 C C . ARG A 1 89 ? 15.078 -8.072 -22.750 1.00 86.94 89 ARG A C 1
ATOM 695 O O . ARG A 1 89 ? 14.990 -8.299 -23.949 1.00 86.94 89 ARG A O 1
ATOM 702 N N . GLU A 1 90 ? 14.037 -8.060 -21.928 1.00 89.88 90 GLU A N 1
ATOM 703 C CA . GLU A 1 90 ? 12.651 -8.362 -22.308 1.00 89.88 90 GLU A CA 1
ATOM 704 C C . GLU A 1 90 ? 11.775 -7.105 -22.334 1.00 89.88 90 GLU A C 1
ATOM 706 O O . GLU A 1 90 ? 10.681 -7.123 -22.894 1.00 89.88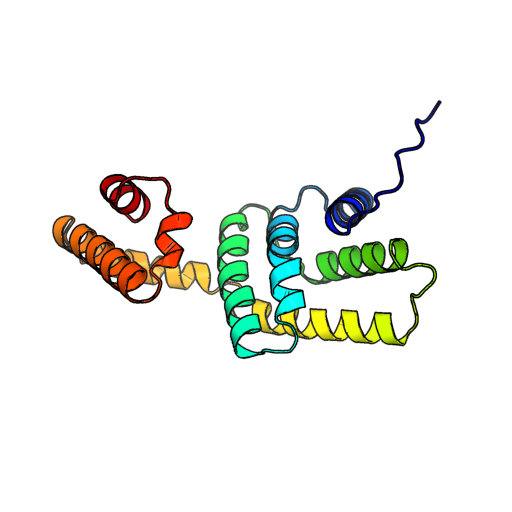 90 GLU A O 1
ATOM 711 N N . TRP A 1 91 ? 12.254 -6.001 -21.752 1.00 93.50 91 TRP A N 1
ATOM 712 C CA . TRP A 1 91 ? 11.503 -4.758 -21.677 1.00 93.50 91 TRP A CA 1
ATOM 713 C C . TRP A 1 91 ? 11.163 -4.232 -23.069 1.00 93.50 91 TRP A C 1
ATOM 715 O O . TRP A 1 91 ? 12.032 -3.938 -23.890 1.00 93.50 91 TRP A O 1
ATOM 725 N N . SER A 1 92 ? 9.871 -4.053 -23.302 1.00 94.12 92 SER A N 1
ATOM 726 C CA . SER A 1 92 ? 9.311 -3.546 -24.544 1.00 94.12 92 SER A CA 1
ATOM 727 C C . SER A 1 92 ? 8.268 -2.475 -24.235 1.00 94.12 92 SER A C 1
ATOM 729 O O . SER A 1 92 ? 7.840 -2.303 -23.090 1.00 94.12 92 SER A O 1
ATOM 731 N N . THR A 1 93 ? 7.801 -1.778 -25.269 1.00 94.44 93 THR A N 1
ATOM 732 C CA . THR A 1 93 ? 6.710 -0.806 -25.130 1.00 94.44 93 THR A CA 1
ATOM 733 C C . THR A 1 93 ? 5.440 -1.442 -24.561 1.00 94.44 93 THR A C 1
ATOM 735 O O . THR A 1 93 ? 4.739 -0.789 -23.798 1.00 94.44 93 THR A O 1
ATOM 738 N N . SER A 1 94 ? 5.159 -2.720 -24.849 1.00 95.38 94 SER A N 1
ATOM 739 C CA . SER A 1 94 ? 3.978 -3.393 -24.293 1.00 95.38 94 SER A CA 1
ATOM 740 C C . SER A 1 94 ? 4.087 -3.604 -22.782 1.00 95.38 94 SER A C 1
ATOM 742 O O . SER A 1 94 ? 3.095 -3.421 -22.080 1.00 95.38 94 SER A O 1
ATOM 744 N N . TYR A 1 95 ? 5.280 -3.927 -22.264 1.00 94.75 95 TYR A N 1
ATOM 745 C CA . TYR A 1 95 ? 5.514 -3.989 -20.816 1.00 94.75 95 TYR A CA 1
ATOM 746 C C . TYR A 1 95 ? 5.338 -2.615 -20.167 1.00 94.75 95 TYR A C 1
ATOM 748 O O . TYR A 1 95 ? 4.647 -2.503 -19.158 1.00 94.75 95 TYR A O 1
ATOM 756 N N . GLU A 1 96 ? 5.905 -1.566 -20.769 1.00 95.12 96 GLU A N 1
ATOM 757 C CA . GLU A 1 96 ? 5.759 -0.187 -20.291 1.00 95.12 96 GLU A CA 1
ATOM 758 C C . GLU A 1 96 ? 4.276 0.217 -20.209 1.00 95.12 96 GLU A C 1
ATOM 760 O O . GLU A 1 96 ? 3.826 0.723 -19.181 1.00 95.12 96 GLU A O 1
ATOM 765 N N . THR A 1 97 ? 3.489 -0.056 -21.254 1.00 96.88 97 THR A N 1
ATOM 766 C CA . THR A 1 97 ? 2.045 0.219 -21.274 1.00 96.88 97 THR A CA 1
ATOM 767 C C . THR A 1 97 ? 1.294 -0.579 -20.210 1.00 96.88 97 THR A C 1
ATOM 769 O O . THR A 1 97 ? 0.478 -0.002 -19.494 1.00 96.88 97 THR A O 1
ATOM 772 N N . ALA A 1 98 ? 1.575 -1.877 -20.066 1.00 96.12 98 ALA A N 1
ATOM 773 C CA . ALA A 1 98 ? 0.891 -2.736 -19.100 1.00 96.12 98 ALA A CA 1
ATOM 774 C C . ALA A 1 98 ? 1.148 -2.302 -17.648 1.00 96.12 98 ALA A C 1
ATOM 776 O O . ALA A 1 98 ? 0.209 -2.199 -16.859 1.00 96.12 98 ALA A O 1
ATOM 777 N N . TRP A 1 99 ? 2.398 -1.987 -17.298 1.00 97.06 99 TRP A N 1
ATOM 778 C CA . TRP A 1 99 ? 2.751 -1.525 -15.952 1.00 97.06 99 TRP A CA 1
ATOM 779 C C . TRP A 1 99 ? 2.207 -0.131 -15.642 1.00 97.06 99 TRP A C 1
ATOM 781 O O . TRP A 1 99 ? 1.791 0.125 -14.512 1.00 97.06 99 TRP A O 1
ATOM 791 N N . ASN A 1 100 ? 2.156 0.759 -16.636 1.00 96.88 100 ASN A N 1
ATOM 792 C CA . ASN A 1 100 ? 1.486 2.046 -16.480 1.00 96.88 100 ASN A CA 1
ATOM 793 C C . ASN A 1 100 ? -0.012 1.871 -16.235 1.00 96.88 100 ASN A C 1
ATOM 795 O O . ASN A 1 100 ? -0.522 2.427 -15.269 1.00 96.88 100 ASN A O 1
ATOM 799 N N . TRP A 1 101 ? -0.684 1.047 -17.040 1.00 95.75 101 TRP A N 1
ATOM 800 C CA . TRP A 1 101 ? -2.103 0.748 -16.857 1.00 95.75 101 TRP A CA 1
ATOM 801 C C . TRP A 1 101 ? -2.398 0.147 -15.477 1.00 95.75 101 TRP A C 1
ATOM 803 O O . TRP A 1 101 ? -3.350 0.558 -14.812 1.00 95.75 101 TRP A O 1
ATOM 813 N N . PHE A 1 102 ? -1.567 -0.794 -15.021 1.00 96.25 102 PHE A N 1
ATOM 814 C CA . PHE A 1 102 ? -1.682 -1.376 -13.685 1.00 96.25 102 PHE A CA 1
ATOM 815 C C . PHE A 1 102 ? -1.614 -0.289 -12.609 1.00 96.25 102 PHE A C 1
ATOM 817 O O . PHE A 1 102 ? -2.490 -0.210 -11.746 1.00 96.25 102 PHE A O 1
ATOM 824 N N . TRP A 1 103 ? -0.612 0.589 -12.690 1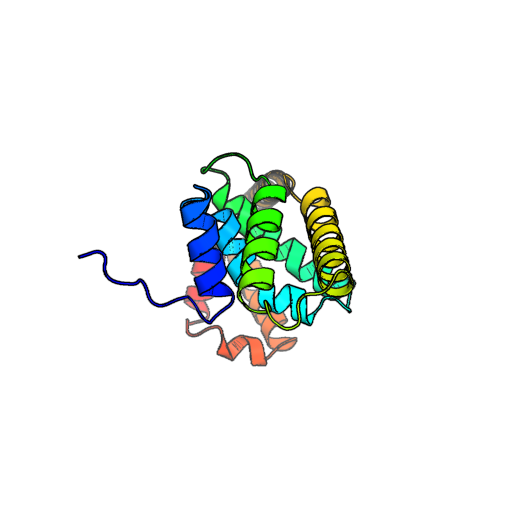.00 97.31 103 TRP A N 1
ATOM 825 C CA . TRP A 1 103 ? -0.464 1.668 -11.724 1.00 97.31 103 TRP A CA 1
ATOM 826 C C . TRP A 1 103 ? -1.608 2.684 -11.796 1.00 97.31 103 TRP A C 1
ATOM 828 O O . TRP A 1 103 ? -2.084 3.114 -10.753 1.00 97.31 103 TRP A O 1
ATOM 838 N N . ASP A 1 104 ? -2.121 3.011 -12.985 1.00 95.88 104 ASP A N 1
ATOM 839 C CA . ASP A 1 104 ? -3.307 3.867 -13.136 1.00 95.88 104 ASP A CA 1
ATOM 840 C C . ASP A 1 104 ? -4.542 3.279 -12.440 1.00 95.88 104 ASP A C 1
ATOM 842 O O . ASP A 1 104 ? -5.411 4.013 -11.967 1.00 95.88 104 ASP A O 1
ATOM 846 N N . CYS A 1 105 ? -4.660 1.952 -12.373 1.00 94.00 105 CYS A N 1
ATOM 847 C CA . CYS A 1 105 ? -5.729 1.305 -11.616 1.00 94.00 105 CYS A CA 1
ATOM 848 C C . CYS A 1 105 ? -5.530 1.489 -10.108 1.00 94.00 105 CYS A C 1
ATOM 850 O O . CYS A 1 105 ? -6.449 1.955 -9.437 1.00 94.00 105 CYS A O 1
ATOM 852 N N . VAL A 1 106 ? -4.327 1.207 -9.602 1.00 95.25 106 VAL A N 1
ATOM 853 C CA . VAL A 1 106 ? -3.980 1.387 -8.181 1.00 95.25 106 VAL A CA 1
ATOM 854 C C . VAL A 1 106 ? -4.150 2.845 -7.751 1.00 95.25 106 VAL A C 1
ATOM 856 O O . VAL A 1 106 ? -4.785 3.130 -6.739 1.00 95.25 106 VAL A O 1
ATOM 859 N N . GLU A 1 107 ? -3.630 3.787 -8.535 1.00 95.00 107 GLU A N 1
ATOM 860 C CA . GLU A 1 107 ? -3.692 5.218 -8.250 1.00 95.00 107 GLU A CA 1
ATOM 861 C C . GLU A 1 107 ? -5.136 5.724 -8.195 1.00 95.00 107 GLU A C 1
ATOM 863 O O . GLU A 1 107 ? -5.495 6.420 -7.245 1.00 95.00 107 GLU A O 1
ATOM 868 N N . ARG A 1 108 ? -5.995 5.309 -9.136 1.00 93.56 108 ARG A N 1
ATOM 869 C CA . ARG A 1 108 ? -7.427 5.645 -9.093 1.00 93.56 108 ARG A CA 1
ATOM 870 C C . ARG A 1 108 ? -8.112 5.101 -7.841 1.00 93.56 108 ARG A C 1
ATOM 872 O O . ARG A 1 108 ? -8.857 5.846 -7.207 1.00 93.56 108 ARG A O 1
ATOM 879 N N . SER A 1 109 ? -7.859 3.846 -7.468 1.00 92.44 109 SER A N 1
ATOM 880 C CA . SER A 1 109 ? -8.445 3.254 -6.257 1.00 92.44 109 SER A CA 1
ATOM 881 C C . SER A 1 109 ? -7.959 3.958 -4.989 1.00 92.44 109 SER A C 1
ATOM 883 O O . SER A 1 109 ? -8.768 4.299 -4.128 1.00 92.44 109 SER A O 1
ATOM 885 N N . LEU A 1 110 ? -6.663 4.266 -4.885 1.00 92.69 110 LEU A N 1
ATOM 886 C CA . LEU A 1 110 ? -6.111 4.984 -3.735 1.00 92.69 110 LEU A CA 1
ATOM 887 C C . LEU A 1 110 ? -6.663 6.408 -3.627 1.00 92.69 110 LEU A C 1
ATOM 889 O O . LEU A 1 110 ? -7.065 6.820 -2.542 1.00 92.69 110 LEU A O 1
ATOM 893 N N . GLN A 1 111 ? -6.744 7.154 -4.730 1.00 91.25 111 GLN A N 1
ATOM 894 C CA . GLN A 1 111 ? -7.253 8.531 -4.731 1.00 91.25 111 GLN A CA 1
ATOM 895 C C . GLN A 1 111 ? -8.713 8.639 -4.272 1.00 91.25 111 GLN A C 1
ATOM 897 O O . GLN A 1 111 ? -9.096 9.659 -3.704 1.00 91.25 111 GLN A O 1
ATOM 902 N N . GLN A 1 112 ? -9.529 7.599 -4.468 1.00 89.44 112 GLN A N 1
ATOM 903 C CA . GLN A 1 112 ? -10.912 7.584 -3.977 1.00 89.44 112 GLN A CA 1
ATOM 904 C C . GLN A 1 112 ? -11.001 7.538 -2.446 1.00 89.44 112 GLN A C 1
ATOM 906 O O . GLN A 1 112 ? -11.998 7.990 -1.869 1.00 89.44 112 GLN A O 1
ATOM 911 N N . ILE A 1 113 ? -9.974 6.992 -1.794 1.00 86.94 113 ILE A N 1
ATOM 912 C CA . ILE A 1 113 ? -9.993 6.649 -0.371 1.00 86.94 113 ILE A CA 1
ATOM 913 C C . ILE A 1 113 ? -9.062 7.538 0.439 1.00 86.94 113 ILE A C 1
ATOM 915 O O . ILE A 1 113 ? -9.353 7.842 1.593 1.00 86.94 113 ILE A O 1
ATOM 919 N N . MET A 1 114 ? -7.951 7.978 -0.144 1.00 84.12 114 MET A N 1
ATOM 920 C CA . MET A 1 114 ? -6.986 8.840 0.522 1.00 84.12 114 MET A CA 1
ATOM 921 C C . MET A 1 114 ? -7.666 10.056 1.165 1.00 84.12 114 MET A C 1
ATOM 923 O O . MET A 1 114 ? -8.519 10.710 0.573 1.00 84.12 114 MET A O 1
ATOM 927 N N . GLY A 1 115 ? -7.292 10.336 2.415 1.00 82.06 115 GLY A N 1
ATOM 928 C CA . GLY A 1 115 ? -7.902 11.381 3.243 1.00 82.06 115 GLY A CA 1
ATOM 929 C C . GLY A 1 115 ? -9.103 10.914 4.072 1.00 82.06 115 GLY A C 1
ATOM 930 O O . GLY A 1 115 ? -9.262 11.381 5.197 1.00 82.06 115 GLY A O 1
ATOM 931 N N . ARG A 1 116 ? -9.878 9.923 3.606 1.00 87.75 116 ARG A N 1
ATOM 932 C CA . ARG A 1 116 ? -11.028 9.381 4.355 1.00 87.75 116 ARG A CA 1
ATOM 933 C C . ARG A 1 116 ? -10.678 8.665 5.664 1.00 87.75 116 ARG A C 1
ATOM 935 O O . ARG A 1 116 ? -11.482 8.774 6.587 1.00 87.75 116 ARG A O 1
ATOM 942 N N . PRO A 1 117 ? -9.523 7.977 5.813 1.00 89.19 117 PRO A N 1
ATOM 943 C CA . PRO A 1 117 ? -9.198 7.291 7.062 1.00 89.19 117 PRO A CA 1
ATOM 944 C C . PRO A 1 117 ? -9.244 8.183 8.305 1.00 89.19 117 PRO A C 1
ATOM 946 O O . PRO A 1 117 ? -9.657 7.722 9.363 1.00 89.19 117 PRO A O 1
ATOM 949 N N . ALA A 1 118 ? -8.886 9.465 8.188 1.00 85.38 118 ALA A N 1
ATOM 950 C CA . ALA A 1 118 ? -8.966 10.400 9.309 1.00 85.38 118 ALA A CA 1
ATOM 951 C C . ALA A 1 118 ? -10.418 10.686 9.729 1.00 85.38 118 ALA A C 1
ATOM 953 O O . ALA A 1 118 ? -10.718 10.782 10.919 1.00 85.38 118 ALA A O 1
ATOM 954 N N . ASP A 1 119 ? -11.329 10.795 8.761 1.00 89.12 119 ASP A N 1
ATOM 955 C CA . ASP A 1 119 ? -12.754 10.981 9.033 1.00 89.12 119 ASP A CA 1
ATOM 956 C C . ASP A 1 119 ? -13.376 9.711 9.614 1.00 89.12 119 ASP A C 1
ATOM 958 O O . ASP A 1 119 ? -14.135 9.784 10.579 1.00 89.12 119 ASP A O 1
ATOM 962 N N . TRP A 1 120 ? -12.998 8.541 9.091 1.00 91.25 120 TRP A N 1
ATOM 963 C CA . TRP A 1 120 ? -13.418 7.250 9.634 1.00 91.25 120 TRP A CA 1
ATOM 964 C C . TRP A 1 120 ? -12.951 7.062 11.069 1.00 91.25 120 TRP A C 1
ATOM 966 O O . TRP A 1 120 ? -13.757 6.663 11.903 1.00 91.25 120 TRP A O 1
ATOM 976 N N . GLN A 1 121 ? -11.695 7.408 11.370 1.00 88.88 121 GLN A N 1
ATOM 977 C CA . GLN A 1 121 ? -11.165 7.349 12.728 1.00 88.88 121 GLN A CA 1
ATOM 978 C C . GLN A 1 121 ? -11.970 8.255 13.660 1.00 88.88 121 GLN A C 1
ATOM 980 O O . GLN A 1 121 ? -12.411 7.806 14.708 1.00 88.88 121 GLN A O 1
ATOM 985 N N . ARG A 1 122 ? -12.264 9.495 13.250 1.00 90.62 122 ARG A N 1
ATOM 986 C CA . ARG A 1 122 ? -13.069 10.423 14.059 1.00 90.62 122 ARG A CA 1
ATOM 987 C C . ARG A 1 122 ? -14.479 9.890 14.327 1.00 90.62 122 ARG A C 1
ATOM 989 O O . ARG A 1 122 ? -14.974 9.995 15.447 1.00 90.62 122 ARG A O 1
ATOM 996 N N . CYS A 1 123 ? -15.134 9.332 13.312 1.00 92.56 123 CYS A N 1
ATOM 997 C CA . CYS A 1 123 ? -16.451 8.711 13.463 1.00 92.56 123 CYS A CA 1
ATOM 998 C C . CYS A 1 123 ? -16.400 7.482 14.377 1.00 92.56 123 CYS A C 1
ATOM 1000 O O . CYS A 1 123 ? -17.284 7.313 15.217 1.00 92.56 123 CYS A O 1
ATOM 1002 N N . LEU A 1 124 ? -15.367 6.650 14.229 1.00 90.12 124 LEU A N 1
ATOM 1003 C CA . LEU A 1 124 ? -15.145 5.471 15.055 1.00 90.12 124 LEU A CA 1
ATOM 1004 C C . LEU A 1 124 ? -14.900 5.862 16.513 1.00 90.12 124 LEU A C 1
ATOM 1006 O O . LEU A 1 124 ? -15.561 5.319 17.389 1.00 90.12 124 LEU A O 1
ATOM 1010 N N . ASP A 1 125 ? -14.036 6.840 16.775 1.00 89.94 125 ASP A N 1
ATOM 1011 C CA . ASP A 1 125 ? -13.760 7.352 18.121 1.00 89.94 125 ASP A CA 1
ATOM 1012 C C . ASP A 1 125 ? -15.034 7.904 18.770 1.00 89.94 125 ASP A C 1
ATOM 1014 O O . ASP A 1 125 ? -15.325 7.617 19.932 1.00 89.94 125 ASP A O 1
ATOM 1018 N N . GLY A 1 126 ? -15.838 8.643 17.997 1.00 92.69 126 GLY A N 1
ATOM 1019 C CA . GLY A 1 126 ? -17.144 9.130 18.428 1.00 92.69 126 GLY A CA 1
ATOM 1020 C C . GLY A 1 126 ? -18.079 7.987 18.822 1.00 92.69 126 GLY A C 1
ATOM 1021 O O . GLY A 1 126 ? -18.621 7.997 19.925 1.00 92.69 126 GLY A O 1
ATOM 1022 N N . PHE A 1 127 ? -18.218 6.966 17.976 1.00 90.50 127 PHE A N 1
ATOM 1023 C CA . PHE A 1 127 ? -19.009 5.776 18.289 1.00 90.50 127 PHE A CA 1
ATOM 1024 C C . PHE A 1 127 ? -18.484 5.035 19.527 1.00 90.50 127 PHE A C 1
ATOM 1026 O O . PHE A 1 127 ? -19.248 4.776 20.456 1.00 90.50 127 PHE A O 1
ATOM 1033 N N . LEU A 1 128 ? -17.182 4.754 19.589 1.00 87.56 128 LEU A N 1
ATOM 1034 C CA . LEU A 1 128 ? -16.559 4.050 20.708 1.00 87.56 128 LEU A CA 1
ATOM 1035 C C . LEU A 1 128 ? -16.737 4.815 22.019 1.00 87.56 128 LEU A C 1
ATOM 1037 O O . LEU A 1 128 ? -16.973 4.190 23.048 1.00 87.56 128 LEU A O 1
ATOM 1041 N N . SER A 1 129 ? -16.701 6.150 21.996 1.00 90.12 129 SER A N 1
ATOM 1042 C CA . SER A 1 129 ? -16.917 6.976 23.189 1.00 90.12 129 SER A CA 1
ATOM 1043 C C . SER A 1 129 ? -18.297 6.786 23.832 1.00 90.12 129 SER A C 1
ATOM 1045 O O . SER A 1 129 ? -18.422 6.962 25.041 1.00 90.12 129 SER A O 1
ATOM 1047 N N . THR A 1 130 ? -19.307 6.364 23.060 1.00 93.25 130 THR A N 1
ATOM 1048 C CA . THR A 1 130 ? -20.657 6.066 23.576 1.00 93.25 130 THR A CA 1
ATOM 1049 C C . THR A 1 130 ? -20.764 4.717 24.287 1.00 93.25 130 THR A C 1
ATOM 1051 O O . THR A 1 130 ? -21.747 4.465 24.979 1.00 93.25 130 THR A O 1
ATOM 1054 N N . LEU A 1 131 ? -19.761 3.851 24.127 1.00 91.25 131 LEU A N 1
ATOM 1055 C CA . LEU A 1 131 ? -19.758 2.495 24.657 1.00 91.25 131 LEU A CA 1
ATOM 1056 C C . LEU A 1 131 ? -19.018 2.421 25.991 1.00 91.25 131 LEU A C 1
ATOM 1058 O O . LEU A 1 131 ? -17.941 3.014 26.158 1.00 91.25 131 LEU A O 1
ATOM 1062 N N . SER A 1 132 ? -19.559 1.620 26.912 1.00 92.00 132 SER A N 1
ATOM 1063 C CA . SER A 1 132 ? -18.848 1.259 28.137 1.00 92.00 132 SER A CA 1
ATOM 1064 C C . SER A 1 132 ? -17.608 0.417 27.817 1.00 92.00 132 SER A C 1
ATOM 1066 O O . SER A 1 132 ? -17.508 -0.195 26.753 1.00 92.00 132 SER A O 1
ATOM 1068 N N . GLU A 1 133 ? -16.649 0.362 28.740 1.00 85.50 133 GLU A N 1
ATOM 1069 C CA . GLU A 1 133 ? -15.460 -0.487 28.585 1.00 85.50 133 GLU A CA 1
ATOM 1070 C C . GLU A 1 133 ? -15.837 -1.970 28.400 1.00 85.50 133 GLU A C 1
ATOM 1072 O O . GLU A 1 133 ? -15.254 -2.663 27.566 1.00 85.50 133 GLU A O 1
ATOM 1077 N N . GLY A 1 134 ? -16.884 -2.428 29.100 1.00 87.81 134 GLY A N 1
ATOM 1078 C CA . GLY A 1 134 ? -17.428 -3.779 28.952 1.00 87.81 134 GLY A CA 1
ATOM 1079 C C . GLY A 1 134 ? -18.012 -4.046 27.561 1.00 87.81 134 GLY A C 1
ATOM 1080 O O . GLY A 1 134 ? -17.747 -5.099 26.981 1.00 87.81 134 GLY A O 1
ATOM 1081 N N . ASP A 1 135 ? -18.742 -3.085 26.988 1.00 89.50 135 ASP A N 1
ATOM 1082 C CA . ASP A 1 135 ? -19.320 -3.225 25.644 1.00 89.50 135 ASP A CA 1
ATOM 1083 C C . ASP A 1 135 ? -18.235 -3.261 24.565 1.00 89.50 135 ASP A C 1
ATOM 1085 O O . ASP A 1 135 ? -18.294 -4.081 23.647 1.00 89.50 135 ASP A O 1
ATOM 1089 N N . ARG A 1 136 ? -17.207 -2.409 24.690 1.00 86.44 136 ARG A N 1
ATOM 1090 C CA . ARG A 1 136 ? -16.054 -2.415 23.774 1.00 86.44 136 ARG A CA 1
ATOM 1091 C C . ARG A 1 136 ? -15.356 -3.769 23.798 1.00 86.44 136 ARG A C 1
ATOM 1093 O O . ARG A 1 136 ? -15.106 -4.349 22.741 1.00 86.44 136 ARG A O 1
ATOM 1100 N N . PHE A 1 137 ? -15.105 -4.296 24.995 1.00 84.12 137 PHE A N 1
ATOM 1101 C CA . PHE A 1 137 ? -14.489 -5.606 25.175 1.00 84.12 137 PHE A CA 1
ATOM 1102 C C . PHE A 1 137 ? -15.309 -6.722 24.514 1.00 84.12 137 PHE A C 1
ATOM 1104 O O . PHE A 1 137 ? -14.760 -7.563 23.796 1.00 84.12 137 PHE A O 1
ATOM 1111 N N . GLU A 1 138 ? -16.629 -6.716 24.705 1.00 87.88 138 GLU A N 1
ATOM 1112 C CA . GLU A 1 138 ? -17.511 -7.730 24.132 1.00 87.88 138 GLU A CA 1
ATOM 1113 C C . GLU A 1 138 ? -17.571 -7.650 22.599 1.00 87.88 138 GLU A C 1
ATOM 1115 O O . GLU A 1 138 ? -17.502 -8.685 21.932 1.00 87.88 138 GLU A O 1
ATOM 1120 N N . ILE A 1 139 ? -17.612 -6.446 22.018 1.00 87.94 139 ILE A N 1
ATOM 1121 C CA . ILE A 1 139 ? -17.580 -6.252 20.558 1.00 87.94 139 ILE A CA 1
ATOM 1122 C C . ILE A 1 139 ? -16.287 -6.813 19.959 1.00 87.94 139 ILE A C 1
ATOM 1124 O O . ILE A 1 139 ? -16.336 -7.567 18.981 1.00 87.94 139 ILE A O 1
ATOM 1128 N N . ILE A 1 140 ? -15.131 -6.492 20.546 1.00 85.00 140 ILE A N 1
ATOM 1129 C CA . ILE A 1 140 ? -13.831 -6.995 20.078 1.00 85.00 140 ILE A CA 1
ATOM 1130 C C . ILE A 1 140 ? -13.799 -8.524 20.167 1.00 85.00 140 ILE A C 1
ATOM 1132 O O . ILE A 1 140 ? -13.440 -9.206 19.203 1.00 85.00 140 ILE A O 1
ATOM 1136 N N . ARG A 1 141 ? -14.242 -9.089 21.297 1.00 84.75 141 ARG A N 1
ATOM 1137 C CA . ARG A 1 141 ? -14.301 -10.541 21.498 1.00 84.75 141 ARG A CA 1
ATOM 1138 C C . ARG A 1 141 ? -15.174 -11.221 20.444 1.00 84.75 141 ARG A C 1
ATOM 1140 O O . ARG A 1 141 ? -14.740 -12.196 19.832 1.00 84.75 141 ARG A O 1
ATOM 1147 N N . GLN A 1 142 ? -16.383 -10.713 20.216 1.00 89.38 142 GLN A N 1
ATOM 1148 C CA . GLN A 1 142 ? -17.313 -11.255 19.222 1.00 89.38 142 GLN A CA 1
ATOM 1149 C C . GLN A 1 142 ? -16.760 -11.149 17.801 1.00 89.38 142 GLN A C 1
ATOM 1151 O O . GLN A 1 142 ? -16.957 -12.062 16.999 1.00 89.38 142 GLN A O 1
ATOM 1156 N N . THR A 1 143 ? -16.029 -10.075 17.498 1.00 89.06 143 THR A N 1
ATOM 1157 C CA . THR A 1 143 ? -15.379 -9.884 16.197 1.00 89.06 143 THR A CA 1
ATOM 1158 C C . THR A 1 143 ? -14.373 -10.998 15.924 1.00 89.06 143 THR A C 1
ATOM 1160 O O . THR A 1 143 ? -14.473 -11.656 14.891 1.00 89.06 143 THR A O 1
ATOM 1163 N N . TYR A 1 144 ? -13.471 -11.291 16.867 1.00 85.69 144 TYR A N 1
ATOM 1164 C CA . TYR A 1 144 ? -12.508 -12.388 16.711 1.00 85.69 144 TYR A CA 1
ATOM 1165 C C . TYR A 1 144 ? -13.178 -13.761 16.639 1.00 85.69 144 TYR A C 1
ATOM 1167 O O . TYR A 1 144 ? -12.799 -14.579 15.804 1.00 85.69 144 TYR A O 1
ATOM 1175 N N . VAL A 1 145 ? -14.202 -14.015 17.461 1.00 88.06 145 VAL A N 1
ATOM 1176 C CA . VAL A 1 145 ? -14.959 -15.279 17.411 1.00 88.06 145 VAL A CA 1
ATOM 1177 C C . VAL A 1 145 ? -15.579 -15.489 16.028 1.00 88.06 145 VAL A C 1
ATOM 1179 O O . VAL A 1 145 ? -15.414 -16.555 15.438 1.00 88.06 145 VAL A O 1
ATOM 1182 N N . ARG A 1 146 ? -16.250 -14.471 15.476 1.00 91.31 146 ARG A N 1
ATOM 1183 C CA . ARG A 1 146 ? -16.855 -14.545 14.137 1.00 91.31 146 ARG A CA 1
ATOM 1184 C C . ARG A 1 146 ? -15.804 -14.660 13.040 1.00 91.31 146 ARG A C 1
ATOM 1186 O O . ARG A 1 146 ? -15.987 -15.443 12.113 1.00 91.31 146 ARG A O 1
ATOM 1193 N N . PHE A 1 147 ? -14.707 -13.916 13.158 1.00 88.69 147 PHE A N 1
ATOM 1194 C CA . PHE A 1 147 ? -13.603 -13.962 12.207 1.00 88.69 147 PHE A CA 1
ATOM 1195 C C . PHE A 1 147 ? -13.005 -15.369 12.118 1.00 88.69 147 PHE A C 1
ATOM 1197 O O . PHE A 1 147 ? -12.961 -15.940 11.032 1.00 88.69 147 PHE A O 1
ATOM 1204 N N . PHE A 1 148 ? -12.631 -15.972 13.250 1.00 88.19 148 PHE A N 1
ATOM 1205 C CA . PHE A 1 148 ? -12.045 -17.313 13.263 1.00 88.19 148 PHE A CA 1
ATOM 1206 C C . PHE A 1 148 ? -13.044 -18.418 12.919 1.00 88.19 148 PHE A C 1
ATOM 1208 O O . PHE A 1 148 ? -12.635 -19.456 12.410 1.00 88.19 148 PHE A O 1
ATOM 1215 N N . ALA A 1 149 ? -14.343 -18.207 13.146 1.00 91.31 149 ALA A N 1
ATOM 1216 C CA . ALA A 1 149 ? -15.370 -19.120 12.652 1.00 91.31 149 ALA A CA 1
ATOM 1217 C C . ALA A 1 149 ? -15.485 -19.082 11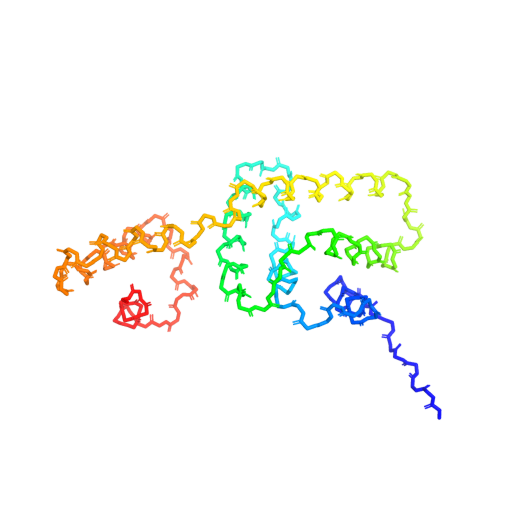.116 1.00 91.31 149 ALA A C 1
ATOM 1219 O O . ALA A 1 149 ? -15.676 -20.120 10.489 1.00 91.31 149 ALA A O 1
ATOM 1220 N N . ALA A 1 150 ? -15.357 -17.901 10.501 1.00 92.88 150 ALA A N 1
ATOM 1221 C CA . ALA A 1 150 ? -15.430 -17.734 9.048 1.00 92.88 150 ALA A CA 1
ATOM 1222 C C . ALA A 1 150 ? -14.121 -18.104 8.321 1.00 92.88 150 ALA A C 1
ATOM 1224 O O . ALA A 1 150 ? -14.149 -18.533 7.161 1.00 92.88 150 ALA A O 1
ATOM 1225 N N . ARG A 1 151 ? -12.978 -17.895 8.983 1.00 90.44 151 ARG A N 1
ATOM 1226 C CA . ARG A 1 151 ? -11.620 -18.137 8.474 1.00 90.44 151 ARG A CA 1
ATOM 1227 C C . ARG A 1 151 ? -10.739 -18.755 9.568 1.00 90.44 151 ARG A C 1
ATOM 1229 O O . ARG A 1 151 ? -9.974 -18.032 10.216 1.00 90.44 151 ARG A O 1
ATOM 1236 N N . PRO A 1 152 ? -10.839 -20.077 9.796 1.00 87.62 152 PRO A N 1
ATOM 1237 C CA . PRO A 1 152 ? -10.048 -20.770 10.812 1.00 87.62 152 PRO A CA 1
ATOM 1238 C C . PRO A 1 152 ? -8.537 -20.624 10.608 1.00 87.62 152 PRO A C 1
ATOM 1240 O O . PRO A 1 152 ? -7.806 -20.477 11.584 1.00 87.62 152 PRO A O 1
ATOM 1243 N N . GLU A 1 153 ? -8.076 -20.559 9.355 1.00 87.62 153 GLU A N 1
ATOM 1244 C CA . GLU A 1 153 ? -6.662 -20.385 8.983 1.00 87.62 153 GLU A CA 1
ATOM 1245 C C . GLU A 1 153 ? -6.091 -19.055 9.492 1.00 87.62 153 GLU A C 1
ATOM 1247 O O . GLU A 1 153 ? -4.885 -18.899 9.665 1.00 87.62 153 GLU A O 1
ATOM 1252 N N . GLY A 1 154 ? -6.961 -18.084 9.788 1.00 81.19 154 GLY A N 1
ATOM 1253 C CA . GLY A 1 154 ? -6.567 -16.834 10.418 1.00 81.19 154 GLY A CA 1
ATOM 1254 C C . GLY A 1 154 ? -5.836 -17.053 11.744 1.00 81.19 154 GLY A C 1
ATOM 1255 O O . GLY A 1 154 ? -4.952 -16.266 12.070 1.00 81.19 154 GLY A O 1
ATOM 1256 N N . GLN A 1 155 ? -6.150 -18.123 12.486 1.00 80.06 155 GLN A N 1
ATOM 1257 C CA . GLN A 1 155 ? -5.527 -18.427 13.780 1.00 80.06 155 GLN A CA 1
ATOM 1258 C C . GLN A 1 155 ? -4.006 -18.614 13.676 1.00 80.06 155 GLN A C 1
ATOM 1260 O O . GLN A 1 155 ? -3.288 -18.205 14.588 1.00 80.06 155 GLN A O 1
ATOM 1265 N N . ASP A 1 156 ? -3.501 -19.113 12.545 1.00 82.31 156 ASP A N 1
ATOM 1266 C CA . ASP A 1 156 ? -2.067 -19.357 12.327 1.00 82.31 156 ASP A CA 1
ATOM 1267 C C . ASP A 1 156 ? -1.238 -18.060 12.313 1.00 82.31 156 ASP A C 1
ATOM 1269 O O . ASP A 1 156 ? -0.034 -18.056 12.599 1.00 82.31 156 ASP A O 1
ATOM 1273 N N . TYR A 1 157 ? -1.889 -16.929 12.030 1.00 77.88 157 TYR A N 1
ATOM 1274 C CA . TYR A 1 157 ? -1.275 -15.603 12.024 1.00 77.88 157 TYR A CA 1
ATOM 1275 C C . TYR A 1 157 ? -1.294 -14.932 13.405 1.00 77.88 157 TYR A C 1
ATOM 1277 O O . TYR A 1 157 ? -0.514 -14.006 13.650 1.00 77.88 157 TYR A O 1
ATOM 1285 N N . PHE A 1 158 ? -2.118 -15.412 14.342 1.00 71.31 158 PHE A N 1
ATOM 1286 C CA . PHE A 1 158 ? -2.228 -14.861 15.690 1.00 71.31 158 PHE A CA 1
ATOM 1287 C C . PHE A 1 158 ? -1.504 -15.742 16.710 1.00 71.31 158 PHE A C 1
ATOM 1289 O O . PHE A 1 158 ? -2.083 -16.580 17.389 1.00 71.31 158 PHE A O 1
ATOM 1296 N N . LYS A 1 159 ? -0.205 -15.481 16.890 1.00 68.25 159 LYS A N 1
ATOM 1297 C CA . LYS A 1 159 ? 0.633 -16.159 17.902 1.00 68.25 159 LYS A CA 1
ATOM 1298 C C . LYS A 1 159 ? 0.394 -15.679 19.342 1.00 68.25 159 LYS A C 1
ATOM 1300 O O . LYS A 1 159 ? 1.110 -16.091 20.251 1.00 68.25 159 LYS A O 1
ATOM 1305 N N . GLN A 1 160 ? -0.536 -14.748 19.549 1.00 68.88 160 GLN A N 1
ATOM 1306 C CA . GLN A 1 160 ? -0.821 -14.157 20.855 1.00 68.88 160 GLN A CA 1
ATOM 1307 C C . GLN A 1 160 ? -2.125 -14.711 21.421 1.00 68.88 160 GLN A C 1
ATOM 1309 O O . GLN A 1 160 ? -3.041 -15.042 20.673 1.00 68.88 160 GLN A O 1
ATOM 1314 N N . SER A 1 161 ? -2.211 -14.805 22.750 1.00 66.75 161 SER A N 1
ATOM 1315 C CA . SER A 1 161 ? -3.434 -15.256 23.413 1.00 66.75 161 SER A CA 1
ATOM 1316 C C . SER A 1 161 ? -4.608 -14.331 23.082 1.00 66.75 161 SER A C 1
ATOM 1318 O O . SER A 1 161 ? -4.425 -13.128 22.891 1.00 66.75 161 SER A O 1
ATOM 1320 N N . MET A 1 162 ? -5.827 -14.877 23.076 1.00 62.22 162 MET A N 1
ATOM 1321 C CA . MET A 1 162 ? -7.056 -14.108 22.836 1.00 62.22 162 MET A CA 1
ATOM 1322 C C . MET A 1 162 ? -7.148 -12.873 23.749 1.00 62.22 162 MET A C 1
ATOM 1324 O O . MET A 1 162 ? -7.521 -11.800 23.293 1.00 62.22 162 MET A O 1
ATOM 1328 N N . SER A 1 163 ? -6.704 -12.990 25.005 1.00 63.03 163 SER A N 1
ATOM 1329 C CA . SER A 1 163 ? -6.625 -11.877 25.961 1.00 63.03 163 SER A CA 1
ATOM 1330 C C . SER A 1 163 ? -5.724 -10.733 25.490 1.00 63.03 163 SER A C 1
ATOM 1332 O O . SER A 1 163 ? -6.005 -9.568 25.752 1.00 63.03 163 SER A O 1
ATOM 1334 N N . ARG A 1 164 ? -4.638 -11.039 24.774 1.00 65.69 164 ARG A N 1
ATOM 1335 C CA . ARG A 1 164 ? -3.739 -10.017 24.237 1.00 65.69 164 ARG A CA 1
ATOM 1336 C C . ARG A 1 164 ? -4.230 -9.441 22.913 1.00 65.69 164 ARG A C 1
ATOM 1338 O O . ARG A 1 164 ? -4.024 -8.259 22.673 1.00 65.69 164 ARG A O 1
ATOM 1345 N N . LEU A 1 165 ? -4.939 -10.224 22.101 1.00 65.94 165 LEU A N 1
ATOM 1346 C CA . LEU A 1 165 ? -5.660 -9.699 20.935 1.00 65.94 165 LEU A CA 1
ATOM 1347 C C . LEU A 1 165 ? -6.770 -8.729 21.354 1.00 65.94 165 LEU A C 1
ATOM 1349 O O . LEU A 1 165 ? -6.931 -7.684 20.737 1.00 65.94 165 LEU A O 1
ATOM 1353 N N . GLN A 1 166 ? -7.463 -9.030 22.453 1.00 63.28 166 GLN A N 1
ATOM 1354 C CA . GLN A 1 166 ? -8.452 -8.139 23.064 1.00 63.28 166 GLN A CA 1
ATOM 1355 C C . GLN A 1 166 ? -7.832 -6.829 23.564 1.00 63.28 166 GLN A C 1
ATOM 1357 O O . GLN A 1 166 ? -8.447 -5.784 23.412 1.00 63.28 166 GLN A O 1
ATOM 1362 N N . PHE A 1 167 ? -6.611 -6.873 24.105 1.00 60.84 167 PHE A N 1
ATOM 1363 C CA . PHE A 1 167 ? -5.875 -5.675 24.520 1.00 60.84 167 PHE A CA 1
ATOM 1364 C C . PHE A 1 167 ? -5.355 -4.841 23.337 1.00 60.84 167 PHE A C 1
ATOM 1366 O O . PHE A 1 167 ? -5.300 -3.625 23.432 1.00 60.84 167 PHE A O 1
ATOM 1373 N N . ILE A 1 168 ? -4.955 -5.476 22.229 1.00 58.97 168 ILE A N 1
ATOM 1374 C CA . ILE A 1 168 ? -4.464 -4.778 21.023 1.00 58.97 168 ILE A CA 1
ATOM 1375 C C . ILE A 1 168 ? -5.613 -4.150 20.222 1.00 58.97 168 ILE A C 1
ATOM 1377 O O . ILE A 1 168 ? -5.400 -3.160 19.531 1.00 58.97 168 ILE A O 1
ATOM 1381 N N . GLY A 1 169 ? -6.807 -4.747 20.276 1.00 54.94 169 GLY A N 1
ATOM 1382 C CA . GLY A 1 169 ? -8.002 -4.229 19.609 1.00 54.94 169 GLY A CA 1
ATOM 1383 C C . GLY A 1 169 ? -8.752 -3.138 20.380 1.00 54.94 169 GLY A C 1
ATOM 1384 O O . GLY A 1 169 ? -9.732 -2.627 19.839 1.00 54.94 169 GLY A O 1
ATOM 1385 N N . ALA A 1 170 ? -8.340 -2.839 21.618 1.00 47.38 170 ALA A N 1
ATOM 1386 C CA . ALA A 1 170 ? -8.888 -1.779 22.467 1.00 47.38 170 ALA A CA 1
ATOM 1387 C C . ALA A 1 170 ? -8.209 -0.433 22.182 1.00 47.38 170 ALA A C 1
ATOM 1389 O O . ALA A 1 170 ? -8.932 0.588 22.220 1.00 47.38 170 ALA A O 1
#

Organism: NCBI:txid327968

Foldseek 3Di:
DPPPDPQDQDLLVQLLVLCVVVVNNPQVLLVLCVVLVVVLVVCLVPLVSNLVSLLVSLLVSVVSPVVDDDDLVSSLVSNVSSVCVNCVPPDDVVVVVVSVVSSVSSVVSNVVCHPVNVVVVVVVVVVVVVDDPVRLLVVQLVVVVVVCVVPVVVVVVDPDDPVVSSVVSD

Sequence (170 aa):
AMKQQAVPKTYRDMFQFNATVMGFGKRLWMREVLVSFDDMVRNAGNSARMQEECDVLSLRIAGCAAQGPVVLSEYRSCMLASLRQLLMREWSTSYETAWNWFWDCVERSLQQIMGRPADWQRCLDGFLSTLSEGDRFEIIRQTYVRFFAARPEGQDYF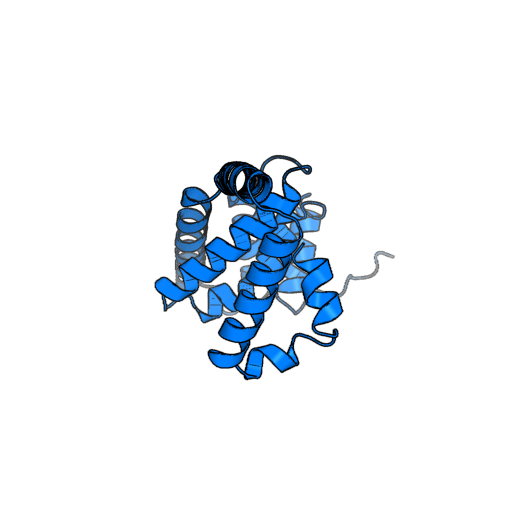KQSMSRLQFIGA

Secondary structure (DSSP, 8-state):
----PPPP-SHHHHHHHHHHHTT-TT-HHHHHHHHHHHHHHHTTT-HHHHHHHHHHHHHHHHTTGGG----HHHHHHHHHHHHHHHSTTT--HHHHHHHHHHHHHHHHHHHHHTTHHHHHHHHHHHHHHTS-HHHHHHHHHHHHHHHHHH-GGGGGG--S-HHHHHHH--

pLDDT: mean 87.23, std 11.89, range [34.59, 97.31]

InterPro domains:
  IPR012292 Globin/Protoglobin [G3DSA:1.10.490.10] (4-114)

Radius of gyration: 19.98 Å; chains: 1; bounding box: 59×36×54 Å